Protein AF-A0A323UQY9-F1 (afdb_monomer)

Radius of gyration: 14.26 Å; Cα contacts (8 Å, |Δi|>4): 71; chains: 1; bounding box: 31×28×37 Å

Sequence (85 aa):
GRWIGHGQALLLLGPPGVGKTSLAVPLGREAVDRGYTVLFTSAAALMAGLTKAHADGRLEEKLLQISKPKLLIIDELGYLPLEPA

InterPro domains:
  IPR002611 IstB-like ATP-binding domain [PF01695] (3-83)
  IPR027417 P-loop containing nucleoside triphosphate hydrolase [G3DSA:3.40.50.300] (1-85)
  IPR027417 P-loop containing nucleoside triphosphate hydrolase [SSF52540] (3-82)

Foldseek 3Di:
DVCLVVVHDDDDDDDPPPCSVVVLVVVQVVCVVVVFFEAEDEPVVLVVVLVVCVVVVNNVVSVVVQVPTSYYHYPPPVPPPPDDD

Organism: NCBI:txid1121029

Secondary structure (DSSP, 8-state):
-HHHHTT-------STTSSHHHHHHHHHHHHHHTT--EEEEEHHHHHHHHHHHHHTT-HHHHHHHHHSSSEEEEE-GGGS-----

Structure (mmCIF, N/CA/C/O backbone):
data_AF-A0A323UQY9-F1
#
_entry.id   AF-A0A323UQY9-F1
#
loop_
_atom_site.group_PDB
_atom_site.id
_atom_site.type_symbol
_atom_site.label_atom_id
_atom_site.label_alt_id
_atom_site.label_comp_id
_atom_site.label_asym_id
_atom_site.label_entity_id
_atom_site.label_seq_id
_atom_site.pdbx_PDB_ins_code
_atom_site.Cartn_x
_atom_site.Cartn_y
_atom_site.Cartn_z
_atom_site.occupancy
_atom_site.B_iso_or_equiv
_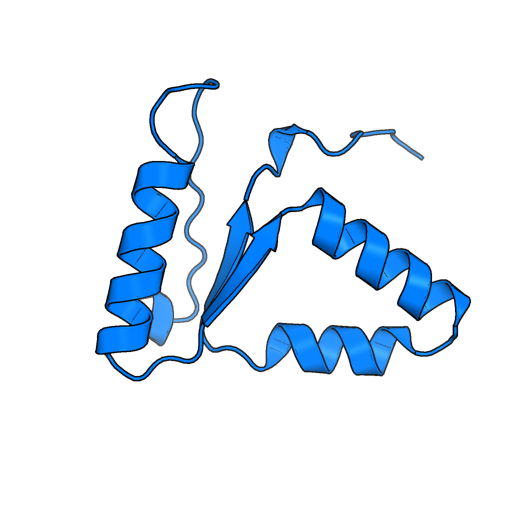atom_site.auth_seq_id
_atom_site.auth_comp_id
_atom_site.auth_asym_id
_atom_site.auth_atom_id
_atom_site.pdbx_PDB_model_num
ATOM 1 N N . GLY A 1 1 ? 6.650 -10.427 -11.928 1.00 63.56 1 GLY A N 1
ATOM 2 C CA . GLY A 1 1 ? 5.957 -10.609 -10.634 1.00 63.56 1 GLY A CA 1
ATOM 3 C C . GLY A 1 1 ? 6.082 -11.993 -9.997 1.00 63.56 1 GLY A C 1
ATOM 4 O O . GLY A 1 1 ? 5.161 -12.367 -9.288 1.00 63.56 1 GLY A O 1
ATOM 5 N N . ARG A 1 2 ? 7.179 -12.755 -10.177 1.00 80.00 2 ARG A N 1
ATOM 6 C CA . ARG A 1 2 ? 7.356 -14.066 -9.499 1.00 80.00 2 ARG A CA 1
ATOM 7 C C . ARG A 1 2 ? 7.398 -13.916 -7.966 1.00 80.00 2 ARG A C 1
ATOM 9 O O . ARG A 1 2 ? 6.790 -14.693 -7.245 1.00 80.00 2 ARG A O 1
ATOM 16 N N . TRP A 1 3 ? 8.025 -12.834 -7.506 1.00 89.50 3 TRP A N 1
ATOM 17 C CA . TRP A 1 3 ? 8.133 -12.439 -6.101 1.00 89.50 3 TRP A CA 1
ATOM 18 C C . TRP A 1 3 ? 6.773 -12.159 -5.430 1.00 89.50 3 TRP A C 1
ATOM 20 O O . TRP A 1 3 ? 6.591 -12.520 -4.273 1.00 89.50 3 TRP A O 1
ATOM 30 N N . ILE A 1 4 ? 5.792 -11.616 -6.170 1.00 88.75 4 ILE A N 1
ATOM 31 C CA . ILE A 1 4 ? 4.418 -11.377 -5.676 1.00 88.75 4 ILE A CA 1
ATOM 32 C C . ILE A 1 4 ? 3.730 -12.709 -5.348 1.00 88.75 4 ILE A C 1
ATOM 34 O O . ILE A 1 4 ? 3.098 -12.858 -4.304 1.00 88.75 4 ILE A O 1
ATOM 38 N N . GLY A 1 5 ? 3.878 -13.708 -6.225 1.00 87.56 5 GLY A N 1
ATOM 39 C CA . GLY A 1 5 ? 3.335 -15.050 -6.003 1.00 87.56 5 GLY A CA 1
ATOM 40 C C . GLY A 1 5 ? 3.954 -15.746 -4.789 1.00 87.56 5 GLY A C 1
ATOM 41 O O . GLY A 1 5 ? 3.254 -16.453 -4.073 1.00 87.56 5 GLY A O 1
ATOM 42 N N . HIS A 1 6 ? 5.239 -15.489 -4.528 1.00 90.56 6 HIS A N 1
ATOM 43 C CA . HIS A 1 6 ? 5.991 -16.052 -3.403 1.00 90.56 6 HIS A CA 1
ATOM 44 C C . HIS A 1 6 ? 5.859 -15.243 -2.097 1.00 90.56 6 HIS A C 1
ATOM 46 O O . HIS A 1 6 ? 6.454 -15.624 -1.095 1.00 90.56 6 HIS A O 1
ATOM 52 N N . GLY A 1 7 ? 5.120 -14.125 -2.093 1.00 88.12 7 GLY A N 1
ATOM 53 C CA . GLY A 1 7 ? 4.948 -13.283 -0.903 1.00 88.12 7 GLY A CA 1
ATOM 54 C C . GLY A 1 7 ? 6.216 -12.543 -0.460 1.00 88.12 7 GLY A C 1
ATOM 55 O O . GLY A 1 7 ? 6.367 -12.235 0.717 1.00 88.12 7 GLY A O 1
ATOM 56 N N . GLN A 1 8 ? 7.146 -12.276 -1.376 1.00 93.12 8 GLN A N 1
ATOM 57 C CA . GLN A 1 8 ? 8.385 -11.561 -1.065 1.00 93.12 8 GLN A CA 1
ATOM 58 C C . GLN A 1 8 ? 8.160 -10.045 -1.082 1.00 93.12 8 GLN A C 1
ATOM 60 O O . GLN A 1 8 ? 7.411 -9.535 -1.912 1.00 93.12 8 GLN A O 1
ATOM 65 N N . ALA A 1 9 ? 8.838 -9.311 -0.201 1.00 91.69 9 ALA A N 1
ATOM 66 C CA . ALA A 1 9 ? 8.834 -7.852 -0.233 1.00 91.69 9 ALA A CA 1
ATOM 67 C C . ALA A 1 9 ? 9.876 -7.325 -1.232 1.00 91.69 9 ALA A C 1
ATOM 69 O O . ALA A 1 9 ? 10.985 -7.854 -1.325 1.00 91.69 9 ALA A O 1
ATOM 70 N N . LEU A 1 10 ? 9.530 -6.257 -1.950 1.00 92.38 10 LEU A N 1
ATOM 71 C CA . LEU A 1 10 ? 10.459 -5.490 -2.775 1.00 92.38 10 LEU A CA 1
ATOM 72 C C . LEU A 1 10 ? 10.655 -4.115 -2.140 1.00 92.38 10 LEU A C 1
ATOM 74 O O . LEU A 1 10 ? 9.691 -3.372 -1.976 1.00 92.38 10 LEU A O 1
ATOM 78 N N . LEU A 1 11 ? 11.901 -3.775 -1.821 1.00 91.94 11 LEU A N 1
ATOM 79 C CA . LEU A 1 11 ? 12.261 -2.481 -1.256 1.00 91.94 11 LEU A CA 1
ATOM 80 C C . LEU A 1 11 ? 13.100 -1.691 -2.264 1.00 91.94 11 LEU A C 1
ATOM 82 O O . LEU A 1 11 ? 14.186 -2.118 -2.651 1.00 91.94 11 LEU A O 1
ATOM 86 N N . LEU A 1 12 ? 12.590 -0.534 -2.689 1.00 89.50 12 LEU A N 1
ATOM 87 C CA . LEU A 1 12 ? 13.301 0.394 -3.568 1.00 89.50 12 LEU A CA 1
ATOM 88 C C . LEU A 1 12 ? 13.949 1.489 -2.711 1.00 89.50 12 LEU A C 1
ATOM 90 O O . LEU A 1 12 ? 13.251 2.349 -2.178 1.00 89.50 12 LEU A O 1
ATOM 94 N N . LEU A 1 13 ? 15.277 1.463 -2.579 1.00 88.31 13 LEU A N 1
ATOM 95 C CA . LEU A 1 13 ? 16.052 2.446 -1.812 1.00 88.31 13 LEU A CA 1
ATOM 96 C C . LEU A 1 13 ? 16.920 3.305 -2.726 1.00 88.31 13 LEU A C 1
ATOM 98 O O . LEU A 1 13 ? 17.451 2.837 -3.729 1.00 88.31 13 LEU A O 1
ATOM 102 N N . GLY A 1 14 ? 17.079 4.571 -2.354 1.00 85.25 14 GLY A N 1
ATOM 103 C CA . GLY A 1 14 ? 17.944 5.516 -3.050 1.00 85.25 14 GLY A CA 1
ATOM 104 C C . GLY A 1 14 ? 17.563 6.971 -2.763 1.00 85.25 14 GLY A C 1
ATOM 105 O O . GLY A 1 14 ? 16.461 7.220 -2.257 1.00 85.25 14 GLY A O 1
ATOM 106 N N . PRO A 1 15 ? 18.432 7.940 -3.102 1.00 84.31 15 PRO A N 1
ATOM 107 C CA . PRO A 1 15 ? 18.182 9.368 -2.891 1.00 84.31 15 PRO A CA 1
ATOM 108 C C . PRO A 1 15 ? 16.866 9.864 -3.522 1.00 84.31 15 PRO A C 1
ATOM 110 O O . PRO A 1 15 ? 16.306 9.203 -4.406 1.00 84.31 15 PRO A O 1
ATOM 113 N N . PRO A 1 16 ? 16.323 11.017 -3.099 1.00 82.25 16 PRO A N 1
ATOM 114 C CA . PRO A 1 16 ? 15.210 11.659 -3.798 1.00 82.25 16 PRO A C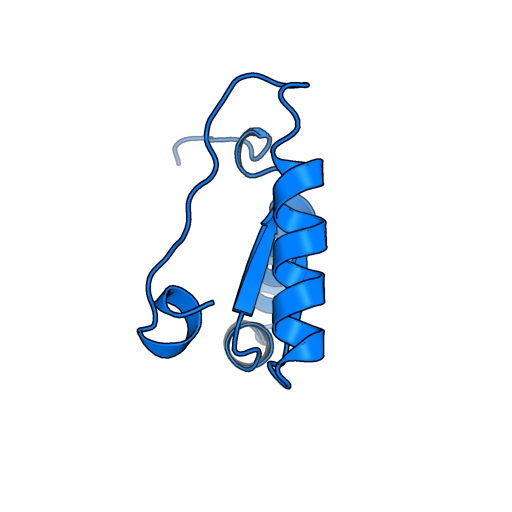A 1
ATOM 115 C C . PRO A 1 16 ? 15.528 11.875 -5.288 1.00 82.25 16 PRO A C 1
ATOM 117 O O . PRO A 1 16 ? 16.675 12.099 -5.658 1.00 82.25 16 PRO A O 1
ATOM 120 N N . GLY A 1 17 ? 14.519 11.768 -6.155 1.00 81.88 17 GLY A N 1
ATOM 121 C CA . GLY A 1 17 ? 14.676 12.024 -7.594 1.00 81.88 17 GLY A CA 1
ATOM 122 C C . GLY A 1 17 ? 15.263 10.885 -8.443 1.00 81.88 17 GLY A C 1
ATOM 123 O O . GLY A 1 17 ? 15.251 10.995 -9.662 1.00 81.88 17 GLY A O 1
ATOM 124 N N . VAL A 1 18 ? 15.693 9.755 -7.863 1.00 86.00 18 VAL A N 1
ATOM 125 C CA . VAL A 1 18 ? 16.279 8.624 -8.632 1.00 86.00 18 VAL A CA 1
ATOM 126 C C . VAL A 1 18 ? 15.254 7.685 -9.296 1.00 86.00 18 VAL A C 1
ATOM 128 O O . VAL A 1 18 ? 15.598 6.588 -9.722 1.00 86.00 18 VAL A O 1
ATOM 131 N N . GLY A 1 19 ? 13.977 8.079 -9.359 1.00 84.25 19 GLY A N 1
ATOM 132 C CA . GLY A 1 19 ? 12.942 7.329 -10.088 1.00 84.25 19 GLY A CA 1
ATOM 133 C C . GLY A 1 19 ? 12.313 6.135 -9.356 1.00 84.25 19 GLY A C 1
ATOM 134 O O . GLY A 1 19 ? 11.670 5.312 -9.998 1.00 84.25 19 GLY A O 1
ATOM 135 N N . LYS A 1 20 ? 12.441 6.031 -8.025 1.00 90.31 20 LYS A N 1
ATOM 136 C CA . LYS A 1 20 ? 11.842 4.937 -7.223 1.00 90.31 20 LYS A CA 1
ATOM 137 C C . LYS A 1 20 ? 10.331 4.795 -7.455 1.00 90.31 20 LYS A C 1
ATOM 139 O O . LYS A 1 20 ? 9.866 3.718 -7.818 1.00 90.31 20 LYS A O 1
ATOM 144 N N . THR A 1 21 ? 9.588 5.894 -7.327 1.00 85.62 21 THR A N 1
ATOM 145 C CA . THR A 1 21 ? 8.143 5.947 -7.601 1.00 85.62 21 THR A CA 1
ATOM 146 C C . THR A 1 21 ? 7.836 5.614 -9.059 1.00 85.62 21 THR A C 1
ATOM 148 O O . THR A 1 21 ? 6.961 4.796 -9.339 1.00 85.62 21 THR A O 1
ATOM 151 N N . SER A 1 22 ? 8.618 6.166 -9.994 1.00 89.56 22 SER A N 1
ATOM 152 C CA . SER A 1 22 ? 8.484 5.895 -11.431 1.00 89.56 22 SER A CA 1
ATOM 153 C C . SER A 1 22 ? 8.709 4.424 -11.794 1.00 89.56 22 SER A C 1
ATOM 155 O O . SER A 1 22 ? 8.215 3.988 -12.827 1.00 89.56 22 SER A O 1
ATOM 157 N N . LEU A 1 23 ? 9.416 3.653 -10.960 1.00 88.69 23 LEU A N 1
ATOM 158 C CA . LEU A 1 23 ? 9.551 2.198 -11.084 1.00 88.69 23 LEU A CA 1
ATOM 159 C C . LEU A 1 23 ? 8.429 1.439 -10.358 1.00 88.69 23 LEU A C 1
ATOM 161 O O . LEU A 1 23 ? 7.942 0.433 -10.870 1.00 88.69 23 LEU A O 1
ATOM 165 N N . ALA A 1 24 ? 7.987 1.909 -9.189 1.00 90.94 24 ALA A N 1
ATOM 166 C CA . ALA A 1 24 ? 6.929 1.263 -8.410 1.00 90.94 24 ALA A CA 1
ATOM 167 C C . ALA A 1 24 ? 5.574 1.243 -9.144 1.00 90.94 24 ALA A C 1
ATOM 169 O O . ALA A 1 24 ? 4.879 0.226 -9.139 1.00 90.94 24 ALA A O 1
ATOM 170 N N . VAL A 1 25 ? 5.217 2.338 -9.821 1.00 92.81 25 VAL A N 1
ATOM 171 C CA . VAL A 1 25 ? 3.950 2.469 -10.561 1.00 92.81 25 VAL A CA 1
ATOM 172 C C . VAL A 1 25 ? 3.802 1.438 -11.694 1.00 92.81 25 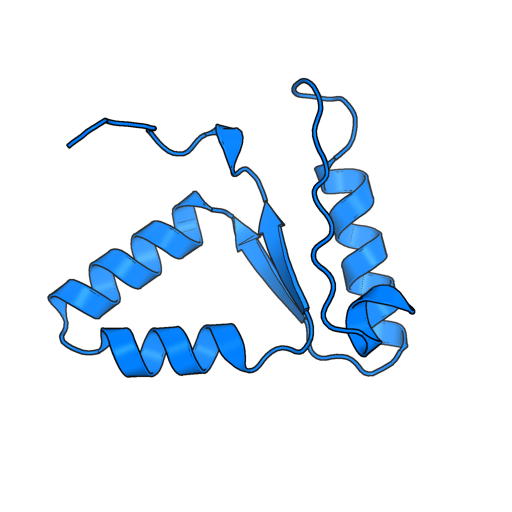VAL A C 1
ATOM 174 O O . VAL A 1 25 ? 2.813 0.699 -11.680 1.00 92.81 25 VAL A O 1
ATOM 177 N N . PRO A 1 26 ? 4.736 1.313 -12.660 1.00 94.19 26 PRO A N 1
ATOM 178 C CA . PRO A 1 26 ? 4.617 0.317 -13.723 1.00 94.19 26 PRO A CA 1
ATOM 179 C C . PRO A 1 26 ? 4.696 -1.122 -13.197 1.00 94.19 26 PRO A C 1
ATOM 181 O O . PRO A 1 26 ? 4.051 -2.000 -13.761 1.00 94.19 26 PRO A O 1
ATOM 184 N N . LEU A 1 27 ? 5.404 -1.379 -12.089 1.00 93.06 27 LEU A N 1
ATOM 185 C CA . LEU A 1 27 ? 5.371 -2.689 -11.426 1.00 93.06 27 LEU A CA 1
ATOM 186 C C . LEU A 1 27 ? 3.976 -3.027 -10.884 1.00 93.06 27 LEU A C 1
ATOM 188 O O . LEU A 1 27 ? 3.522 -4.163 -11.027 1.00 93.06 27 LEU A O 1
ATOM 192 N N . GLY A 1 28 ? 3.291 -2.047 -10.288 1.00 94.94 28 GLY A N 1
ATOM 193 C CA . GLY A 1 28 ? 1.898 -2.186 -9.871 1.00 94.94 28 GLY A CA 1
ATOM 194 C C . GLY A 1 28 ? 0.961 -2.406 -11.058 1.00 94.94 28 GLY A C 1
ATOM 195 O O . GLY A 1 28 ? 0.124 -3.304 -11.014 1.00 94.94 28 GLY A O 1
ATOM 196 N N . ARG A 1 29 ? 1.148 -1.650 -12.146 1.00 96.00 29 ARG A N 1
ATOM 197 C CA . ARG A 1 29 ? 0.370 -1.799 -13.387 1.00 96.00 29 ARG A CA 1
ATOM 198 C C . ARG A 1 29 ? 0.497 -3.207 -13.970 1.00 96.00 29 ARG A C 1
ATOM 200 O O . ARG A 1 29 ? -0.511 -3.865 -14.184 1.00 96.00 29 ARG A O 1
ATOM 207 N N . GLU A 1 30 ? 1.721 -3.704 -14.110 1.00 95.00 30 GLU A N 1
ATOM 208 C CA . GLU A 1 30 ? 1.994 -5.061 -14.591 1.00 95.00 30 GLU A CA 1
ATOM 209 C C . GLU A 1 30 ? 1.390 -6.140 -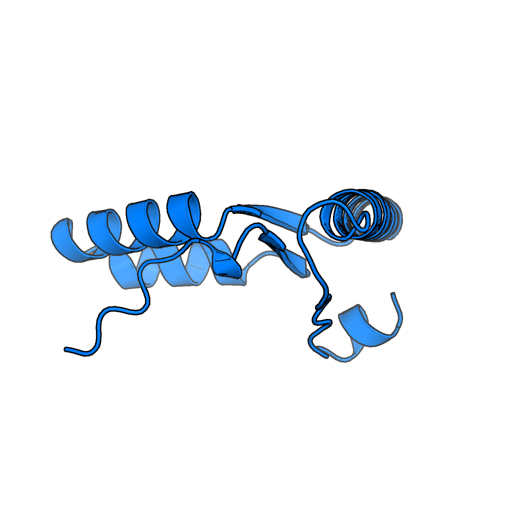13.673 1.00 95.00 30 GLU A C 1
ATOM 211 O O . GLU A 1 30 ? 0.999 -7.213 -14.129 1.00 95.00 30 GLU A O 1
ATOM 216 N N . ALA A 1 31 ? 1.310 -5.894 -12.360 1.00 95.62 31 ALA A N 1
ATOM 217 C CA . ALA A 1 31 ? 0.635 -6.809 -11.444 1.00 95.62 31 ALA A CA 1
ATOM 218 C C . ALA A 1 31 ? -0.884 -6.843 -11.690 1.00 95.62 31 ALA A C 1
ATOM 220 O O . ALA A 1 31 ? -1.460 -7.933 -11.703 1.00 95.62 31 ALA A O 1
ATOM 221 N N . VAL A 1 32 ? -1.507 -5.687 -11.950 1.00 96.56 32 VAL A N 1
ATOM 222 C CA . VAL A 1 32 ? -2.920 -5.598 -12.357 1.00 96.56 32 VAL A CA 1
ATOM 223 C C . VAL A 1 32 ? -3.156 -6.327 -13.678 1.00 96.56 32 VAL A C 1
ATOM 225 O O . VAL A 1 32 ? -4.085 -7.127 -13.763 1.00 96.56 32 VAL A O 1
ATOM 228 N N . ASP A 1 33 ? -2.287 -6.133 -14.672 1.00 96.56 33 ASP A N 1
ATOM 229 C CA . ASP A 1 33 ? -2.400 -6.787 -15.984 1.00 96.56 33 ASP A CA 1
ATOM 230 C C . ASP A 1 33 ? -2.291 -8.326 -15.880 1.00 96.56 33 ASP A C 1
ATOM 232 O O . ASP A 1 33 ? -2.813 -9.062 -16.716 1.00 96.56 33 ASP A O 1
ATOM 236 N N . ARG A 1 34 ? -1.678 -8.836 -14.803 1.00 94.31 34 ARG A N 1
ATOM 237 C CA . ARG A 1 34 ? -1.615 -10.269 -14.452 1.00 94.31 34 ARG A CA 1
ATOM 238 C C . ARG A 1 34 ? -2.788 -10.762 -13.594 1.00 94.31 34 ARG A C 1
ATOM 240 O O . ARG A 1 34 ? -2.768 -11.912 -13.158 1.00 94.31 34 ARG A O 1
ATOM 247 N N . GLY A 1 35 ? -3.779 -9.915 -13.323 1.00 95.25 35 GLY A N 1
ATOM 248 C CA . GLY A 1 35 ? -4.966 -10.245 -12.531 1.00 95.25 35 GLY A CA 1
ATOM 249 C C . GLY A 1 35 ? -4.789 -10.124 -11.014 1.00 95.25 35 GLY A C 1
ATOM 250 O O . GLY A 1 35 ? -5.651 -10.583 -10.266 1.00 95.25 35 GLY A O 1
ATOM 251 N N . TYR A 1 36 ? -3.698 -9.524 -10.526 1.00 96.12 36 TYR A N 1
ATOM 252 C CA . TYR A 1 36 ? -3.537 -9.271 -9.096 1.00 96.12 36 TYR A CA 1
ATOM 253 C C . TYR A 1 36 ? -4.282 -8.011 -8.658 1.00 96.12 36 TYR A C 1
ATOM 255 O O . TYR A 1 36 ? -4.257 -6.980 -9.325 1.00 96.12 36 TYR A O 1
ATOM 263 N N . THR A 1 37 ? -4.891 -8.070 -7.475 1.00 97.06 37 THR A N 1
ATOM 264 C CA . THR A 1 37 ? -5.389 -6.880 -6.787 1.00 97.06 37 THR A CA 1
ATOM 265 C C . THR A 1 37 ? -4.214 -6.089 -6.221 1.00 97.06 37 THR A C 1
ATOM 267 O O . THR A 1 37 ? -3.347 -6.644 -5.540 1.00 97.06 37 THR A O 1
ATOM 270 N N . VAL A 1 38 ? -4.183 -4.788 -6.500 1.00 97.06 38 VAL A N 1
ATOM 271 C CA . VAL A 1 38 ? -3.102 -3.889 -6.083 1.00 97.06 38 VAL A CA 1
ATOM 272 C C . VAL A 1 38 ? -3.691 -2.702 -5.334 1.00 97.06 38 VAL A C 1
ATOM 274 O O . VAL A 1 38 ? -4.671 -2.111 -5.784 1.00 97.06 38 VAL A O 1
ATOM 277 N N . LEU A 1 39 ? -3.084 -2.339 -4.207 1.00 97.12 39 LEU A N 1
ATOM 278 C CA . LEU A 1 39 ? -3.353 -1.094 -3.494 1.00 97.12 39 LEU A CA 1
ATOM 279 C C . LEU A 1 39 ? -2.078 -0.258 -3.469 1.00 97.12 39 LEU A C 1
ATOM 281 O O . LEU A 1 39 ? -1.040 -0.733 -3.020 1.00 97.12 39 LEU A O 1
ATOM 285 N N . PHE A 1 40 ? -2.166 0.981 -3.942 1.00 95.94 40 PHE A N 1
ATOM 286 C CA . PHE A 1 40 ? -1.090 1.964 -3.868 1.00 95.94 40 PHE A CA 1
ATOM 287 C C . PHE A 1 40 ? -1.478 3.053 -2.867 1.00 95.94 40 PHE A C 1
ATOM 289 O O . PHE A 1 40 ? -2.583 3.591 -2.938 1.00 95.94 40 PHE A O 1
ATOM 296 N N . THR A 1 41 ? -0.581 3.388 -1.945 1.00 95.19 41 THR A N 1
ATOM 297 C CA . THR A 1 41 ? -0.766 4.471 -0.972 1.00 95.19 41 THR A CA 1
ATOM 298 C C . THR A 1 41 ? 0.580 5.096 -0.625 1.00 95.19 41 THR A C 1
ATOM 300 O O . THR A 1 41 ? 1.606 4.421 -0.674 1.00 95.19 41 THR A O 1
ATOM 303 N N . SER A 1 42 ? 0.597 6.366 -0.222 1.00 93.31 42 SER A N 1
ATOM 304 C CA . SER A 1 42 ? 1.769 6.906 0.470 1.00 93.31 42 SER A CA 1
ATOM 305 C C . SER A 1 42 ? 1.810 6.389 1.908 1.00 93.31 42 SER 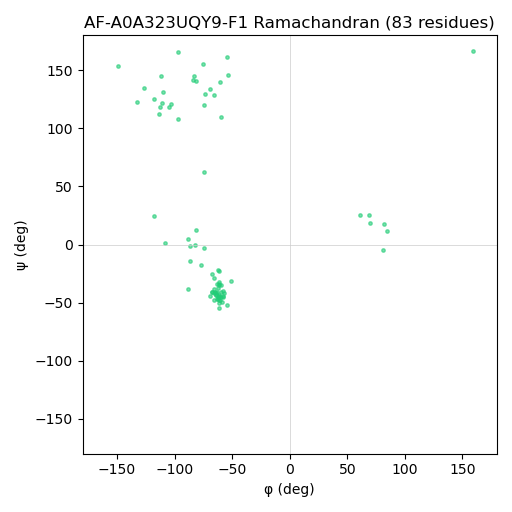A C 1
ATOM 307 O O . SER A 1 42 ? 0.774 6.047 2.497 1.00 93.31 42 SER A O 1
ATOM 309 N N . ALA A 1 43 ? 3.008 6.349 2.484 1.00 92.44 43 ALA A N 1
ATOM 310 C CA . ALA A 1 43 ? 3.225 5.988 3.877 1.00 92.44 43 ALA A CA 1
ATOM 311 C C . ALA A 1 43 ? 2.477 6.944 4.823 1.00 92.44 43 ALA A C 1
ATOM 313 O O . ALA A 1 43 ? 1.821 6.497 5.761 1.00 92.44 43 ALA A O 1
ATOM 314 N N . ALA A 1 44 ? 2.485 8.247 4.523 1.00 91.19 44 ALA A N 1
ATOM 315 C CA . ALA A 1 44 ? 1.761 9.258 5.293 1.00 91.19 44 ALA A CA 1
ATOM 316 C C . ALA A 1 44 ? 0.239 9.029 5.284 1.00 91.19 44 ALA A C 1
ATOM 318 O O . ALA A 1 44 ? -0.392 9.033 6.341 1.00 91.19 44 ALA A O 1
ATOM 319 N N . ALA A 1 45 ? -0.355 8.774 4.112 1.00 93.50 45 ALA A N 1
ATOM 320 C CA . ALA A 1 45 ? -1.790 8.510 4.002 1.00 93.50 45 ALA A CA 1
ATOM 321 C C . ALA A 1 45 ? -2.187 7.201 4.701 1.00 93.50 45 ALA A C 1
ATOM 323 O O . ALA A 1 45 ? -3.230 7.138 5.358 1.00 93.50 45 ALA A O 1
ATOM 324 N N . LEU A 1 46 ? -1.337 6.172 4.600 1.00 95.06 46 LEU A N 1
ATOM 325 C CA . LEU A 1 46 ? -1.536 4.908 5.299 1.00 95.06 46 LEU A CA 1
ATOM 326 C C . LEU A 1 46 ? -1.543 5.117 6.816 1.00 95.06 46 LEU A C 1
ATOM 328 O O . LEU A 1 46 ? -2.493 4.700 7.478 1.00 95.06 46 LEU A O 1
ATOM 332 N N . MET A 1 47 ? -0.534 5.808 7.350 1.00 93.44 47 MET A N 1
ATOM 333 C CA . MET A 1 47 ? -0.437 6.099 8.781 1.00 93.44 47 MET A CA 1
ATOM 334 C C . MET A 1 47 ? -1.618 6.931 9.269 1.00 93.44 47 MET A C 1
ATOM 336 O O . MET A 1 47 ? -2.272 6.532 10.225 1.00 93.44 47 MET A O 1
ATOM 340 N N . ALA A 1 48 ? -1.975 8.014 8.573 1.00 93.50 48 ALA A N 1
ATOM 341 C CA . ALA A 1 48 ? -3.136 8.828 8.930 1.00 93.50 48 ALA A CA 1
ATOM 342 C C . ALA A 1 48 ? -4.436 7.999 8.973 1.00 93.50 48 ALA A C 1
ATOM 344 O O . ALA A 1 48 ? -5.242 8.133 9.897 1.00 93.50 48 ALA A O 1
ATOM 345 N N . GLY A 1 49 ? -4.625 7.101 8.000 1.00 95.56 49 GLY A N 1
ATOM 346 C CA . GLY A 1 49 ? -5.769 6.193 7.956 1.00 95.56 49 GLY A CA 1
ATOM 347 C C . GLY A 1 49 ? -5.787 5.183 9.107 1.00 95.56 49 GLY A C 1
ATOM 348 O O . GLY A 1 49 ? -6.851 4.936 9.676 1.00 95.56 49 GLY A O 1
ATOM 349 N N . LEU A 1 50 ? -4.630 4.620 9.464 1.00 96.19 50 LEU A N 1
ATOM 350 C CA . LEU A 1 50 ? -4.491 3.682 10.580 1.00 96.19 50 LEU A CA 1
ATOM 351 C C . LEU A 1 50 ? -4.683 4.374 11.933 1.00 96.19 50 LEU A C 1
ATOM 353 O O . LEU A 1 50 ? -5.431 3.866 12.763 1.00 96.19 50 LEU A O 1
ATOM 357 N N . THR A 1 51 ? -4.093 5.554 12.135 1.00 95.75 51 THR A N 1
ATOM 358 C CA . THR A 1 51 ? -4.267 6.363 13.351 1.00 95.75 51 THR A CA 1
ATOM 359 C C . THR A 1 51 ? -5.733 6.726 13.562 1.00 95.75 51 THR A C 1
ATOM 361 O O . THR A 1 51 ? -6.259 6.544 14.659 1.00 95.75 51 THR A O 1
ATOM 364 N N . LYS A 1 52 ? -6.429 7.163 12.505 1.00 97.00 52 LYS A N 1
ATOM 365 C CA . LYS A 1 52 ? -7.867 7.441 12.580 1.00 97.00 52 LYS A CA 1
ATOM 366 C C . LYS A 1 52 ? -8.675 6.182 12.899 1.00 97.00 52 LYS A C 1
ATOM 368 O O . LYS A 1 52 ? -9.523 6.213 13.782 1.00 97.00 52 LYS A O 1
ATOM 373 N N . ALA A 1 53 ? -8.407 5.068 12.215 1.00 97.38 53 ALA A N 1
ATOM 374 C CA . ALA A 1 53 ? -9.106 3.811 12.476 1.00 97.38 53 ALA A CA 1
ATOM 375 C C . ALA A 1 53 ? -8.878 3.310 13.910 1.00 97.38 53 ALA A C 1
ATOM 377 O O . ALA A 1 53 ? -9.790 2.747 14.507 1.00 97.38 53 ALA A O 1
ATOM 378 N N . HIS A 1 54 ? -7.690 3.536 14.471 1.00 96.94 54 HIS A N 1
ATOM 379 C CA . HIS A 1 54 ? -7.391 3.225 15.863 1.00 96.94 54 HIS A CA 1
ATOM 380 C C . HIS A 1 54 ? -8.199 4.089 16.835 1.00 96.94 54 HIS A C 1
ATOM 382 O O . HIS A 1 54 ? -8.842 3.537 17.724 1.00 96.94 54 HIS A O 1
ATOM 388 N N . ALA A 1 55 ? -8.244 5.407 16.618 1.00 97.56 55 ALA A N 1
ATOM 389 C CA . ALA A 1 55 ? -9.061 6.319 17.422 1.00 97.56 55 ALA A CA 1
ATOM 390 C C . ALA A 1 55 ? -10.565 5.981 17.358 1.00 97.56 55 ALA A C 1
ATOM 392 O O . ALA A 1 55 ? -11.266 6.090 18.359 1.00 97.56 55 ALA A O 1
ATOM 393 N N . ASP A 1 56 ? -11.038 5.504 16.204 1.00 97.81 56 ASP A N 1
ATOM 394 C CA . ASP A 1 56 ? -12.428 5.090 15.984 1.00 97.81 56 ASP A CA 1
ATOM 395 C C . ASP A 1 56 ? -12.734 3.654 16.477 1.00 97.81 56 ASP A C 1
ATOM 397 O O . ASP A 1 56 ? -13.852 3.176 16.286 1.00 97.81 56 ASP A O 1
ATOM 401 N N . GLY A 1 57 ? -11.760 2.918 17.031 1.00 97.69 57 GLY A N 1
ATOM 402 C CA . GLY A 1 57 ? -11.943 1.522 17.464 1.00 97.69 57 GLY A CA 1
ATOM 403 C C . GLY A 1 57 ? -12.125 0.505 16.324 1.00 97.69 57 GLY A C 1
ATOM 404 O O . GLY A 1 57 ? -12.610 -0.599 16.54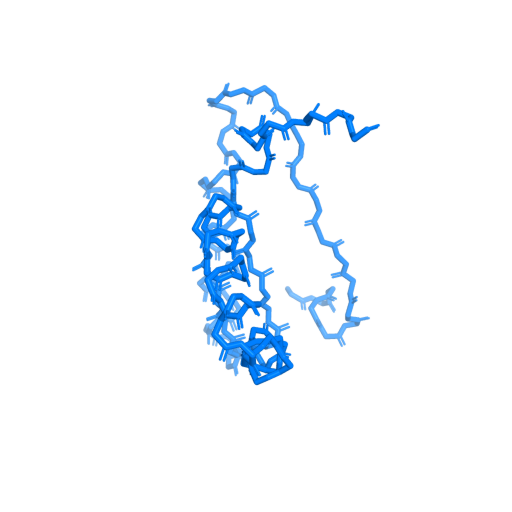8 1.00 97.69 57 GLY A O 1
ATOM 405 N N . ARG A 1 58 ? -11.736 0.856 15.092 1.00 97.75 58 ARG A N 1
ATOM 406 C CA . ARG A 1 58 ? -11.894 0.048 13.863 1.00 97.75 58 ARG A CA 1
ATOM 407 C C . ARG A 1 58 ? -10.560 -0.320 13.207 1.00 97.75 58 ARG A C 1
ATOM 409 O O . ARG A 1 58 ? -10.490 -0.560 12.000 1.00 97.75 58 ARG A O 1
ATOM 416 N N . LEU A 1 59 ? -9.480 -0.349 13.989 1.00 97.06 59 LEU A N 1
ATOM 417 C CA . LEU A 1 59 ? -8.138 -0.652 13.486 1.00 97.06 59 LEU A CA 1
ATOM 418 C C . LEU A 1 59 ? -8.078 -2.022 12.801 1.00 97.06 59 LEU A C 1
ATOM 420 O O . LEU A 1 59 ? -7.537 -2.131 11.705 1.00 97.06 59 LEU A O 1
ATOM 424 N N . GLU A 1 60 ? -8.664 -3.048 13.417 1.00 97.38 60 GLU A N 1
ATOM 425 C CA . GLU A 1 60 ? -8.651 -4.415 12.887 1.00 97.38 60 GLU A CA 1
ATOM 426 C C . GLU A 1 60 ? -9.344 -4.509 11.522 1.00 97.38 60 GLU A C 1
ATOM 428 O O . GLU A 1 60 ? -8.790 -5.070 10.577 1.00 97.38 60 GLU A O 1
ATOM 433 N N . GLU A 1 61 ? -10.507 -3.867 11.373 1.00 97.56 61 GLU A N 1
ATOM 434 C CA . GLU A 1 61 ? -11.213 -3.782 10.093 1.00 97.56 61 GLU A CA 1
ATOM 435 C C . GLU A 1 61 ? -10.331 -3.125 9.023 1.00 97.56 61 GLU A C 1
ATOM 437 O O . GLU A 1 61 ? -10.231 -3.614 7.893 1.00 97.56 61 GLU A O 1
ATOM 442 N N . LYS A 1 62 ? -9.646 -2.031 9.380 1.00 96.56 62 LYS A N 1
ATOM 443 C CA . LYS A 1 62 ? -8.776 -1.316 8.447 1.00 96.56 62 LYS A CA 1
ATOM 444 C C . LYS A 1 62 ? -7.555 -2.142 8.048 1.00 96.56 62 LYS A C 1
ATOM 446 O O . LYS A 1 62 ? -7.207 -2.148 6.867 1.00 96.56 62 LYS A O 1
ATOM 451 N N . LEU A 1 63 ? -6.942 -2.854 8.994 1.00 97.19 63 LEU A N 1
ATOM 452 C CA . LEU A 1 63 ? -5.834 -3.775 8.736 1.00 97.19 63 LEU A CA 1
ATOM 453 C C . LEU A 1 63 ? -6.268 -4.892 7.780 1.00 97.19 63 LEU A C 1
ATOM 455 O O . LEU A 1 63 ? -5.631 -5.099 6.749 1.00 97.19 63 LEU A O 1
ATOM 459 N N . LEU A 1 64 ? -7.417 -5.523 8.036 1.00 96.94 64 LEU A N 1
ATOM 460 C CA . LEU A 1 64 ? -7.984 -6.525 7.133 1.00 96.94 64 LEU A CA 1
ATOM 461 C C . LEU A 1 64 ? -8.224 -5.959 5.728 1.00 96.94 64 LEU A C 1
ATOM 463 O O . LEU A 1 64 ? -7.957 -6.640 4.741 1.00 96.94 64 LEU A O 1
ATOM 467 N N . GLN A 1 65 ? -8.705 -4.718 5.604 1.00 96.06 65 GLN A N 1
ATOM 468 C CA . GLN A 1 65 ? -8.898 -4.080 4.299 1.00 96.06 65 GLN A CA 1
ATOM 469 C C . GLN A 1 65 ? -7.584 -3.900 3.528 1.00 96.06 65 GLN A C 1
ATOM 471 O O . GLN A 1 65 ? -7.550 -4.209 2.337 1.00 96.06 65 GLN A O 1
ATOM 476 N N . ILE A 1 66 ? -6.514 -3.429 4.177 1.00 96.31 66 ILE A N 1
ATOM 477 C CA . ILE A 1 66 ? -5.222 -3.198 3.505 1.00 96.31 66 ILE A CA 1
ATOM 478 C C . ILE A 1 66 ? -4.427 -4.488 3.255 1.00 96.31 66 ILE A C 1
ATOM 480 O O . ILE A 1 66 ? -3.538 -4.482 2.409 1.00 96.31 66 ILE A O 1
ATOM 484 N N . SER A 1 67 ? -4.757 -5.588 3.941 1.00 95.56 67 SER A N 1
ATOM 485 C CA . SER A 1 67 ? -4.145 -6.909 3.731 1.00 95.56 67 SER A CA 1
ATOM 486 C C . SER A 1 67 ? -4.813 -7.746 2.631 1.00 95.56 67 SER A C 1
ATOM 488 O O . SER A 1 67 ? -4.242 -8.745 2.203 1.00 95.56 67 SER A O 1
ATOM 490 N N . LYS A 1 68 ? -6.014 -7.373 2.163 1.00 95.94 68 LYS A N 1
ATOM 491 C CA . LYS A 1 68 ? -6.733 -8.079 1.079 1.00 95.94 68 LYS A CA 1
ATOM 492 C C . LYS A 1 68 ? -6.043 -8.021 -0.296 1.00 95.94 68 LYS A C 1
ATOM 494 O O . LYS A 1 68 ? -6.094 -9.028 -1.005 1.00 95.94 68 LYS A O 1
ATOM 499 N N . PRO A 1 69 ? -5.474 -6.883 -0.740 1.00 96.44 69 PRO A N 1
ATOM 500 C CA . PRO A 1 69 ? -4.782 -6.803 -2.019 1.00 96.44 69 PRO A CA 1
ATOM 501 C C . PRO A 1 69 ? -3.594 -7.763 -2.069 1.00 96.44 69 PRO A C 1
ATOM 503 O O . PRO A 1 69 ? -2.839 -7.879 -1.107 1.00 96.44 69 PRO A O 1
ATOM 506 N N . LYS A 1 70 ? -3.382 -8.418 -3.212 1.00 95.69 70 LYS A N 1
ATOM 507 C CA . LYS A 1 70 ? -2.230 -9.309 -3.397 1.00 95.69 70 LYS A CA 1
ATOM 508 C C . LYS A 1 70 ? -0.901 -8.544 -3.404 1.00 95.69 70 LYS A C 1
ATOM 510 O O . LYS A 1 70 ? 0.134 -9.126 -3.085 1.00 95.69 70 LYS A O 1
ATOM 515 N N . LEU A 1 71 ? -0.933 -7.259 -3.758 1.00 96.50 71 LEU A N 1
ATOM 516 C CA . LEU A 1 71 ? 0.206 -6.353 -3.680 1.00 96.50 71 LEU A CA 1
ATOM 517 C C . LEU A 1 71 ? -0.201 -5.032 -3.012 1.00 96.50 71 LEU A C 1
ATOM 519 O O . LEU A 1 71 ? -1.074 -4.323 -3.508 1.00 96.50 71 LEU A O 1
ATOM 523 N N . LEU A 1 72 ? 0.479 -4.684 -1.922 1.00 96.81 72 LEU A N 1
ATOM 524 C CA . LEU A 1 72 ? 0.417 -3.367 -1.291 1.00 96.81 72 LEU A CA 1
ATOM 525 C C . LEU A 1 72 ? 1.700 -2.600 -1.628 1.00 96.81 72 LEU A C 1
ATOM 527 O O . LEU A 1 72 ? 2.795 -3.038 -1.279 1.00 96.81 72 LEU A O 1
ATOM 531 N N . ILE A 1 73 ? 1.564 -1.467 -2.311 1.00 95.75 73 ILE A N 1
ATOM 532 C CA . ILE A 1 73 ? 2.659 -0.549 -2.623 1.00 95.75 73 ILE A CA 1
ATOM 533 C C . ILE A 1 73 ? 2.554 0.641 -1.675 1.00 95.75 73 ILE A C 1
ATOM 535 O O . ILE A 1 73 ? 1.535 1.334 -1.655 1.00 95.75 73 ILE A O 1
ATOM 539 N N . ILE A 1 74 ? 3.617 0.862 -0.905 1.00 94.62 74 ILE A N 1
ATOM 540 C CA . ILE A 1 74 ? 3.746 1.984 0.023 1.00 94.62 74 ILE A CA 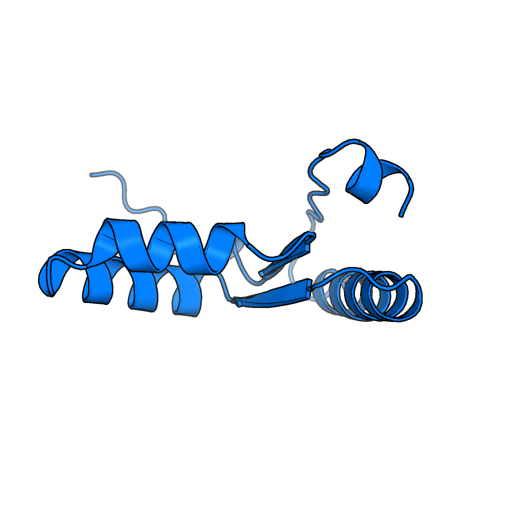1
ATOM 541 C C . ILE A 1 74 ? 4.866 2.883 -0.492 1.00 94.62 74 ILE A C 1
ATOM 543 O O . ILE A 1 74 ? 6.029 2.477 -0.494 1.00 94.62 74 ILE A O 1
ATOM 547 N N . ASP A 1 75 ? 4.514 4.082 -0.941 1.00 91.62 75 ASP A N 1
ATOM 548 C CA . ASP A 1 75 ? 5.484 5.069 -1.417 1.00 91.62 75 ASP A CA 1
ATOM 549 C C . ASP A 1 75 ? 5.848 6.083 -0.324 1.00 91.62 75 ASP A C 1
ATOM 551 O O . ASP A 1 75 ? 5.170 6.182 0.700 1.00 91.62 75 ASP A O 1
ATOM 555 N N . GLU A 1 76 ? 6.922 6.842 -0.538 1.00 87.00 76 GLU A N 1
ATOM 556 C CA . GLU A 1 76 ? 7.321 7.970 0.318 1.00 87.00 76 GLU A CA 1
ATOM 557 C C . GLU A 1 76 ? 7.629 7.588 1.781 1.00 87.00 76 GLU A C 1
ATOM 559 O O . GLU A 1 76 ? 7.590 8.426 2.680 1.00 87.00 76 GLU A O 1
ATOM 564 N N . LEU A 1 77 ? 8.012 6.329 2.027 1.00 80.06 77 LEU A N 1
ATOM 565 C CA . LEU A 1 77 ? 8.378 5.804 3.353 1.00 80.06 77 LEU A CA 1
ATOM 566 C C . LEU A 1 77 ? 9.420 6.655 4.102 1.00 80.06 77 LEU A C 1
ATOM 568 O O . LEU A 1 77 ? 9.377 6.732 5.324 1.00 80.06 77 LEU A O 1
ATOM 572 N N . GLY A 1 78 ? 10.335 7.311 3.381 1.00 71.75 78 GLY A N 1
ATOM 573 C CA . GLY A 1 78 ? 11.408 8.128 3.960 1.00 71.75 78 GLY A CA 1
ATOM 574 C C . GLY A 1 78 ? 10.980 9.487 4.526 1.00 71.75 78 GLY A C 1
ATOM 575 O O . GLY A 1 78 ? 11.834 10.197 5.045 1.00 71.75 78 GLY A O 1
ATOM 576 N N . TYR A 1 79 ? 9.701 9.860 4.411 1.00 69.06 79 TYR A N 1
ATOM 577 C CA . TYR A 1 79 ? 9.173 11.143 4.895 1.00 69.06 79 TYR A CA 1
ATOM 578 C C . TYR A 1 79 ? 8.283 11.012 6.134 1.00 69.06 79 TYR A C 1
ATOM 580 O O . TYR A 1 79 ? 7.759 12.014 6.620 1.00 69.06 79 TYR A O 1
ATOM 588 N N . LEU A 1 80 ? 8.097 9.797 6.659 1.00 67.38 80 LEU A N 1
ATOM 589 C CA . LEU A 1 80 ? 7.463 9.635 7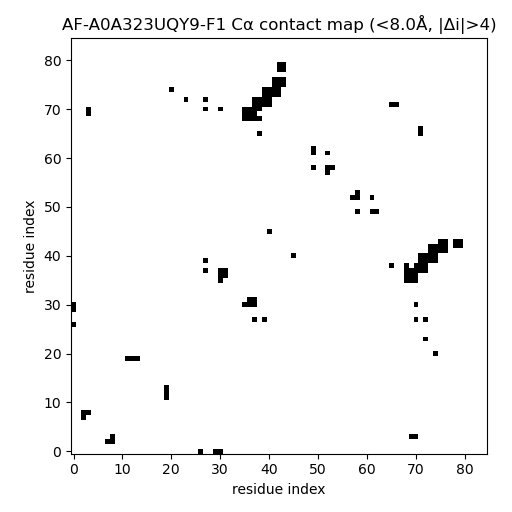.961 1.00 67.38 80 LEU A CA 1
ATOM 590 C C . LEU A 1 80 ? 8.408 10.173 9.044 1.00 67.38 80 LEU A C 1
ATOM 592 O O . LEU A 1 80 ? 9.596 9.837 9.011 1.00 67.38 80 LEU A O 1
ATOM 596 N N . PRO A 1 81 ? 7.918 10.978 10.004 1.00 59.69 81 PRO A N 1
ATOM 597 C CA . PRO A 1 81 ? 8.721 11.339 11.156 1.00 59.69 81 PRO A CA 1
ATOM 598 C C . PRO A 1 81 ? 9.093 10.048 11.889 1.00 59.69 81 PRO A C 1
ATOM 600 O O . PRO A 1 81 ? 8.244 9.378 12.475 1.00 59.69 81 PRO A O 1
ATOM 603 N N . LEU A 1 82 ? 10.372 9.679 11.815 1.00 52.16 82 LEU A N 1
ATOM 604 C CA . LEU A 1 82 ? 10.983 8.682 12.685 1.00 52.16 82 LEU A CA 1
ATOM 605 C C . LEU A 1 82 ? 11.178 9.343 14.052 1.00 52.16 82 LEU A C 1
ATOM 607 O O . LEU A 1 82 ? 12.307 9.577 14.470 1.00 52.16 82 LEU A O 1
ATOM 611 N N . GLU A 1 83 ? 10.0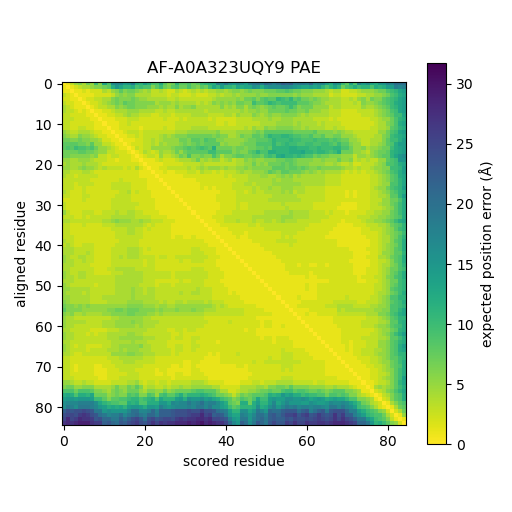94 9.746 14.709 1.00 49.34 83 GLU A N 1
ATOM 612 C CA . GLU A 1 83 ? 10.200 10.165 16.102 1.00 49.34 83 GLU A CA 1
ATOM 613 C C . GLU A 1 83 ? 10.367 8.888 16.936 1.00 49.34 83 GLU A C 1
ATOM 615 O O . GLU A 1 83 ? 9.512 7.996 16.861 1.00 49.34 83 GLU A O 1
ATOM 620 N N . PRO A 1 84 ? 11.472 8.739 17.687 1.00 47.38 84 PRO A N 1
ATOM 621 C CA . PRO A 1 84 ? 11.527 7.730 18.725 1.00 47.38 84 PRO A CA 1
ATOM 622 C C . PRO A 1 84 ? 10.509 8.119 19.800 1.00 47.38 84 PRO A C 1
ATOM 624 O O . PRO A 1 84 ? 10.494 9.264 20.250 1.00 47.38 84 PRO A O 1
ATOM 627 N N . ALA A 1 85 ? 9.646 7.170 20.162 1.00 47.91 85 ALA A N 1
ATOM 628 C CA . ALA A 1 85 ? 8.839 7.269 21.374 1.00 47.91 85 ALA A CA 1
ATOM 629 C C . ALA A 1 85 ? 9.734 7.305 22.622 1.00 47.91 85 ALA A C 1
ATOM 631 O O . ALA A 1 85 ? 10.799 6.639 22.598 1.00 47.91 85 ALA A O 1
#

Nearest PDB structures (foldseek):
  5bq5-assembly3_C  TM=9.351E-01  e=3.324E-04  Geobacillus stearothermophilus
  2hcb-assembly1_D  TM=8.627E-01  e=9.422E-03  Aquifex aeolicus
  1l8q-assembly1_A  TM=8.984E-01  e=2.174E-02  Aquifex aeolicus
  8btg-assembly1_B  TM=9.217E-01  e=9.391E-02  Bacillus subtilis
  8btg-assembly1_E  TM=9.167E-01  e=3.291E-01  Bacillus subtilis

Solvent-accessible surface area (backbone atoms only — not comparable to full-atom values): 5321 Å² total; per-residue (Å²): 113,72,48,57,79,70,71,54,89,86,85,84,83,76,68,89,90,75,47,60,67,74,50,50,53,57,54,49,49,56,38,43,78,71,72,40,47,69,43,80,44,42,38,62,60,50,50,55,52,47,54,51,25,47,78,70,75,39,35,68,63,51,51,55,60,67,62,65,36,68,40,72,47,70,39,67,64,90,72,57,84,83,69,82,130

Mean predicted aligned error: 4.87 Å

pLDDT: mean 89.35, std 11.79, range [47.38, 97.81]